Protein AF-A0A7S1CUW2-F1 (afdb_monomer_lite)

pLDDT: mean 91.69, std 9.95, range [50.84, 97.5]

Foldseek 3Di:
DVQVCCCQVVCVQVQWPPDDDDDDPPDFDWDFDDDPNDTDDIGGCVVPPHNVVVVVVCVVVVTDGHDPVVVVVVVVVVVVVVVVVVVVVVVVVVVVVVVVVVVVVVVVVVVVVVVVVVVVVVVVVVVVVVVVVVPPPD

Structure (mmCIF, N/CA/C/O backbone):
data_AF-A0A7S1CUW2-F1
#
_entry.id   AF-A0A7S1CUW2-F1
#
loop_
_atom_site.group_PDB
_atom_site.id
_atom_site.type_symbol
_atom_site.label_atom_id
_atom_site.label_alt_id
_atom_site.label_comp_id
_atom_site.label_asym_id
_atom_site.label_entity_id
_atom_site.label_seq_id
_atom_site.pdbx_PDB_ins_code
_atom_site.Cartn_x
_atom_site.Cartn_y
_atom_site.Cartn_z
_atom_site.occupancy
_atom_site.B_iso_or_equiv
_atom_site.auth_seq_id
_atom_site.auth_comp_id
_atom_site.auth_asym_id
_atom_site.auth_atom_id
_atom_site.pdbx_PDB_model_num
ATOM 1 N N . MET A 1 1 ? -20.487 4.544 2.178 1.00 77.44 1 MET A N 1
ATOM 2 C CA . MET A 1 1 ? -19.936 4.412 3.541 1.00 77.44 1 MET A CA 1
ATOM 3 C C . MET A 1 1 ? -18.612 5.162 3.650 1.00 77.44 1 MET A C 1
ATOM 5 O O . MET A 1 1 ? -17.556 4.544 3.530 1.00 77.44 1 MET A O 1
ATOM 9 N N . PRO A 1 2 ? -18.651 6.500 3.755 1.00 88.56 2 PRO A N 1
ATOM 10 C CA . PRO A 1 2 ? -17.458 7.300 4.031 1.00 88.56 2 PRO A CA 1
ATOM 11 C C . PRO A 1 2 ? -16.902 7.015 5.435 1.00 88.56 2 PRO A C 1
ATOM 13 O O . PRO A 1 2 ? -15.706 6.777 5.548 1.00 88.56 2 PRO A O 1
ATOM 16 N N . GLU A 1 3 ? -17.772 6.891 6.444 1.00 92.62 3 GLU A N 1
ATOM 17 C CA . GLU A 1 3 ? -17.381 6.659 7.845 1.00 92.62 3 GLU A CA 1
ATOM 18 C C . GLU A 1 3 ? -16.544 5.392 8.036 1.00 92.62 3 GLU A C 1
ATOM 20 O O . GLU A 1 3 ? -15.453 5.445 8.588 1.00 92.62 3 GLU A O 1
ATOM 25 N N . LEU A 1 4 ? -16.981 4.257 7.481 1.00 92.69 4 LEU A N 1
ATOM 26 C CA . LEU A 1 4 ? -16.215 3.004 7.530 1.00 92.69 4 LEU A CA 1
ATOM 27 C C . LEU A 1 4 ? -14.834 3.143 6.881 1.00 92.69 4 LEU A C 1
ATOM 29 O O . LEU A 1 4 ? -13.840 2.628 7.385 1.00 92.69 4 LEU A O 1
ATOM 33 N N . LYS A 1 5 ? -14.752 3.850 5.749 1.00 91.31 5 LYS A N 1
ATOM 34 C CA . LYS A 1 5 ? -13.461 4.086 5.099 1.00 91.31 5 LYS A CA 1
ATOM 35 C C . LYS A 1 5 ? -12.567 4.962 5.961 1.00 91.31 5 LYS A C 1
ATOM 37 O O . LYS A 1 5 ? -11.367 4.732 5.945 1.00 91.31 5 LYS A O 1
ATOM 42 N N . GLN A 1 6 ? -13.121 5.945 6.661 1.00 92.50 6 GLN A N 1
ATOM 43 C CA . GLN A 1 6 ? -12.362 6.813 7.551 1.00 92.50 6 GLN A CA 1
ATOM 44 C C . GLN A 1 6 ? -11.891 6.063 8.798 1.00 92.50 6 GLN A C 1
ATOM 46 O O . GLN A 1 6 ? -10.721 6.169 9.133 1.00 92.50 6 GLN A O 1
ATOM 51 N N . PHE A 1 7 ? -12.740 5.234 9.401 1.00 94.19 7 PHE A N 1
ATOM 52 C CA . PHE A 1 7 ? -12.373 4.384 10.535 1.00 94.19 7 PHE A CA 1
ATOM 53 C C . PHE A 1 7 ? -11.222 3.423 10.190 1.00 94.19 7 PHE A C 1
ATOM 55 O O . PHE A 1 7 ? -10.249 3.305 10.932 1.00 94.19 7 PHE A O 1
ATOM 62 N N . LEU A 1 8 ? -11.283 2.784 9.014 1.00 93.38 8 LEU A N 1
ATOM 63 C CA . LEU A 1 8 ? -10.233 1.866 8.565 1.00 93.38 8 LEU A CA 1
ATOM 64 C C . LEU A 1 8 ? -8.978 2.615 8.084 1.00 93.38 8 LEU A C 1
ATOM 66 O O . LEU A 1 8 ? -7.882 2.384 8.590 1.00 93.38 8 LEU A O 1
ATOM 70 N N . LYS A 1 9 ? -9.114 3.539 7.120 1.00 89.38 9 LYS A N 1
ATOM 71 C CA . LYS A 1 9 ? -7.967 4.243 6.509 1.00 89.38 9 LYS A CA 1
ATOM 72 C C . LYS A 1 9 ? -7.351 5.311 7.404 1.00 89.38 9 LYS A C 1
ATOM 74 O O . LYS A 1 9 ? -6.224 5.722 7.157 1.00 89.38 9 LYS A O 1
ATOM 79 N N . GLY A 1 10 ? -8.100 5.795 8.387 1.00 87.62 10 GLY A N 1
ATOM 80 C CA . GLY A 1 10 ? -7.623 6.700 9.426 1.00 87.62 10 GLY A CA 1
ATOM 81 C C . GLY A 1 10 ? -6.878 5.981 10.546 1.00 87.62 10 GLY A C 1
ATOM 82 O O . GLY A 1 10 ? -6.423 6.653 11.463 1.00 87.62 10 GLY A O 1
ATOM 83 N N . TYR A 1 11 ? -6.734 4.652 10.459 1.00 89.75 11 TYR A N 1
ATOM 84 C CA . TYR A 1 11 ? -6.061 3.806 11.446 1.00 89.75 11 TYR A CA 1
ATOM 85 C C . TYR A 1 11 ? -6.752 3.762 12.818 1.00 89.75 11 TYR A C 1
ATOM 87 O O . TYR A 1 11 ? -6.179 3.253 13.774 1.00 89.75 11 TYR A O 1
ATOM 95 N N . GLU A 1 12 ? -8.000 4.229 12.9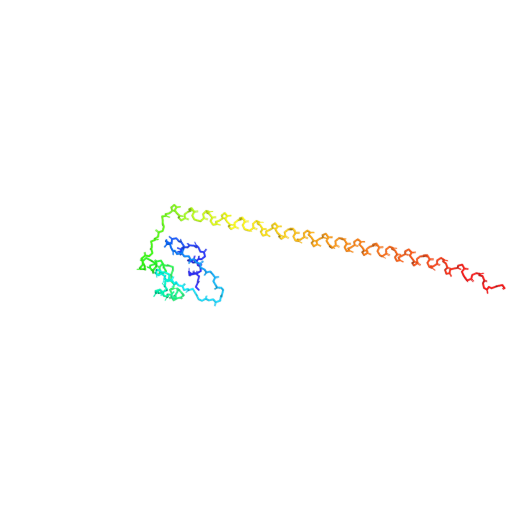18 1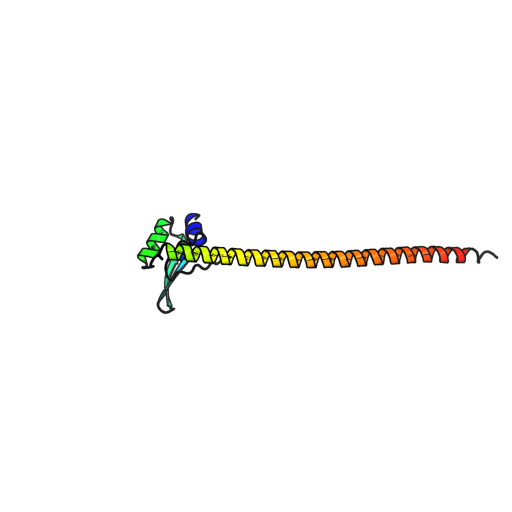.00 94.12 12 GLU A N 1
ATOM 96 C CA . GLU A 1 12 ? -8.750 4.267 14.179 1.00 94.12 12 GLU A CA 1
ATOM 97 C C . GLU A 1 12 ? -9.049 2.856 14.711 1.00 94.12 12 GLU A C 1
ATOM 99 O O . GLU A 1 12 ? -9.048 2.627 15.918 1.00 94.12 12 GLU A O 1
ATOM 104 N N . ALA A 1 13 ? -9.253 1.884 13.815 1.00 95.19 13 ALA A N 1
ATOM 105 C CA . ALA A 1 13 ? -9.418 0.478 14.186 1.00 95.19 13 ALA A CA 1
ATOM 106 C C . ALA A 1 13 ? -8.155 -0.116 14.836 1.00 95.19 13 ALA A C 1
ATOM 108 O O . ALA A 1 13 ? -8.248 -0.933 15.748 1.00 95.19 13 ALA A O 1
ATOM 109 N N . GLU A 1 14 ? -6.974 0.314 14.392 1.00 95.06 14 GLU A N 1
ATOM 110 C CA . GLU A 1 14 ? -5.681 -0.172 14.889 1.00 95.06 14 GLU A CA 1
ATOM 111 C C . GLU A 1 14 ? -5.249 0.526 16.185 1.00 95.06 14 GLU A C 1
ATOM 113 O O . GLU A 1 14 ? -4.270 0.124 16.809 1.00 95.06 14 GLU A O 1
ATOM 118 N N . GLU A 1 15 ? -5.992 1.542 16.640 1.00 95.94 15 GLU A N 1
ATOM 119 C CA . GLU A 1 15 ? -5.823 2.124 17.979 1.00 95.94 15 GLU A CA 1
ATOM 120 C C . GLU A 1 15 ? -6.228 1.149 19.095 1.00 95.94 15 GLU A C 1
ATOM 122 O O . GLU A 1 15 ? -6.060 1.456 20.273 1.00 95.94 15 GLU A O 1
ATOM 127 N N . TYR A 1 16 ? -6.781 -0.015 18.758 1.00 97.19 16 TYR A N 1
ATOM 128 C CA . TYR A 1 16 ? -7.167 -1.055 19.700 1.00 97.19 16 TYR A CA 1
ATOM 129 C C . TYR A 1 16 ? -6.116 -2.171 19.742 1.00 97.19 16 TYR A C 1
ATOM 131 O O . TYR A 1 16 ? -5.601 -2.619 18.718 1.00 97.19 16 TYR A O 1
ATOM 139 N N . ARG A 1 17 ? -5.777 -2.642 20.946 1.00 95.38 17 ARG A N 1
ATOM 140 C CA . ARG A 1 17 ? -4.760 -3.685 21.139 1.00 95.38 17 ARG A CA 1
ATOM 141 C C . ARG A 1 17 ? -5.189 -5.004 20.498 1.00 95.38 17 ARG A C 1
ATOM 143 O O . ARG A 1 17 ? -6.301 -5.470 20.727 1.00 95.38 17 ARG A O 1
ATOM 150 N N . GLY A 1 18 ? -4.264 -5.626 19.766 1.00 93.88 18 GLY A N 1
ATOM 151 C CA . GLY A 1 18 ? -4.484 -6.925 19.122 1.00 93.88 18 GLY A CA 1
ATOM 152 C C . GLY A 1 18 ? -5.379 -6.864 17.884 1.00 93.88 18 GLY A C 1
ATOM 153 O O . GLY A 1 18 ? -5.875 -7.900 17.455 1.00 93.88 18 GLY A O 1
ATOM 154 N N . VAL A 1 19 ? -5.603 -5.669 17.332 1.00 95.75 19 VAL A N 1
ATOM 155 C CA . VAL A 1 19 ? -6.383 -5.474 16.110 1.00 95.75 19 VAL A CA 1
ATOM 156 C C . VAL A 1 19 ? -5.440 -5.211 14.947 1.00 95.75 19 VAL A C 1
ATOM 158 O O . VAL A 1 19 ? -4.583 -4.332 15.014 1.00 95.75 19 VAL A O 1
ATOM 161 N N . GLU A 1 20 ? -5.631 -5.963 13.869 1.00 93.38 20 GLU A N 1
ATOM 162 C CA . GLU A 1 20 ? -4.914 -5.805 12.607 1.00 93.38 20 GLU A CA 1
ATOM 163 C C . GLU A 1 20 ? -5.928 -5.597 11.478 1.00 93.38 20 GLU A C 1
ATOM 165 O O . GLU A 1 20 ? -6.984 -6.234 11.453 1.00 93.38 20 GLU A O 1
ATOM 170 N N . VAL A 1 21 ? -5.628 -4.686 10.547 1.00 94.38 21 VAL A N 1
ATOM 171 C CA . VAL A 1 21 ? -6.512 -4.379 9.416 1.00 94.38 21 VAL A CA 1
ATOM 172 C C . VAL A 1 21 ? -5.904 -4.897 8.118 1.00 94.38 21 VAL A C 1
ATOM 174 O O . VAL A 1 21 ? -4.881 -4.399 7.650 1.00 94.38 21 VAL A O 1
ATOM 177 N N . GLU A 1 22 ? -6.587 -5.850 7.482 1.00 94.06 22 GLU A N 1
ATOM 178 C CA . GLU A 1 22 ? -6.224 -6.359 6.159 1.00 94.06 22 GLU A CA 1
ATOM 179 C C . GLU A 1 22 ? -7.152 -5.800 5.067 1.00 94.06 22 GLU A C 1
ATOM 181 O O . GLU A 1 22 ? -8.379 -5.926 5.115 1.00 94.06 22 GLU A O 1
ATOM 186 N N . TYR A 1 23 ? -6.563 -5.190 4.035 1.00 93.38 23 TYR A N 1
ATOM 187 C CA . TYR A 1 23 ? -7.312 -4.604 2.923 1.00 93.38 23 TYR A CA 1
ATOM 188 C C . TYR A 1 23 ? -7.450 -5.571 1.748 1.00 93.38 23 TYR A C 1
ATOM 190 O O . TYR A 1 23 ? -6.606 -5.613 0.851 1.00 93.38 23 TYR A O 1
ATOM 198 N N . VAL A 1 24 ? -8.584 -6.271 1.684 1.00 93.19 24 VAL A N 1
ATOM 199 C CA . VAL A 1 24 ? -8.919 -7.147 0.552 1.00 93.19 24 VAL A CA 1
ATOM 200 C C . VAL A 1 24 ? -9.863 -6.441 -0.425 1.00 93.19 24 VAL A C 1
ATOM 202 O O . VAL A 1 24 ? -11.011 -6.123 -0.106 1.00 93.19 24 VAL A O 1
ATOM 205 N N . HIS A 1 25 ? -9.394 -6.196 -1.652 1.00 92.88 25 HIS A N 1
ATOM 206 C CA . HIS A 1 25 ? -10.196 -5.532 -2.684 1.00 92.88 25 HIS A CA 1
ATOM 207 C C . HIS A 1 25 ? -11.462 -6.328 -3.044 1.00 92.88 25 HIS A C 1
ATOM 209 O O . HIS A 1 25 ? -11.428 -7.545 -3.212 1.00 92.88 25 HIS A O 1
ATOM 215 N N . GLY A 1 26 ? -12.586 -5.621 -3.201 1.00 93.19 26 GLY A N 1
ATOM 216 C CA . GLY A 1 26 ? -13.865 -6.202 -3.631 1.00 93.19 26 GLY A CA 1
ATOM 217 C C . GLY A 1 26 ? -14.625 -6.987 -2.556 1.00 93.19 26 GLY A C 1
ATOM 218 O O . GLY A 1 26 ? -15.701 -7.505 -2.849 1.00 93.19 26 GLY A O 1
ATOM 219 N N . ARG A 1 27 ? -14.109 -7.064 -1.323 1.00 94.00 27 ARG A N 1
ATOM 220 C CA . ARG A 1 27 ? -14.789 -7.708 -0.191 1.00 94.00 27 ARG A CA 1
ATOM 221 C C . ARG A 1 27 ? -15.425 -6.683 0.747 1.00 94.00 27 ARG A C 1
ATOM 223 O O . ARG A 1 27 ? -15.022 -5.520 0.787 1.00 94.00 27 ARG A O 1
ATOM 230 N N . LYS A 1 28 ? -16.456 -7.117 1.479 1.00 94.62 28 LYS A N 1
ATOM 231 C CA . LYS A 1 28 ? -17.043 -6.329 2.572 1.00 94.62 28 LYS A CA 1
ATOM 232 C C . LYS A 1 28 ? -16.061 -6.281 3.743 1.00 94.62 28 LYS A C 1
ATOM 234 O O . LYS A 1 28 ? -15.289 -7.218 3.926 1.00 94.62 28 LYS A O 1
ATOM 239 N N . ALA A 1 29 ? -16.103 -5.199 4.517 1.00 95.31 29 ALA A N 1
ATOM 240 C CA . ALA A 1 29 ? -15.326 -5.103 5.746 1.00 95.31 29 ALA A CA 1
ATOM 241 C C . ALA A 1 29 ? -15.969 -5.983 6.818 1.00 95.31 29 ALA A C 1
ATOM 243 O O . ALA A 1 29 ? -17.166 -5.852 7.094 1.00 95.31 29 ALA A O 1
ATOM 244 N N . VAL A 1 30 ? -15.165 -6.865 7.394 1.00 96.31 30 VAL A N 1
ATOM 245 C CA . VAL A 1 30 ? -15.584 -7.860 8.370 1.00 96.31 30 VAL A CA 1
ATOM 246 C C . VAL A 1 30 ? -14.565 -7.853 9.504 1.00 96.31 30 VAL A C 1
ATOM 248 O O . VAL A 1 30 ? -13.364 -7.862 9.248 1.00 96.31 30 VAL A O 1
ATOM 251 N N . LEU A 1 31 ? -15.048 -7.786 10.741 1.00 96.44 31 LEU A N 1
ATOM 252 C CA . LEU A 1 31 ? -14.257 -7.969 11.948 1.00 96.44 31 LEU A CA 1
ATOM 253 C C . LEU A 1 31 ? -14.284 -9.451 12.313 1.00 96.44 31 LEU A C 1
ATOM 255 O O . LEU A 1 31 ? -15.347 -9.993 12.612 1.00 96.44 31 LEU A O 1
ATOM 259 N N . SER A 1 32 ? -13.117 -10.080 12.299 1.00 97.06 32 SER A N 1
ATOM 260 C CA . SER A 1 32 ? -12.935 -11.475 12.686 1.00 97.06 32 SER A CA 1
ATOM 261 C C . SER A 1 32 ? -12.221 -11.528 14.033 1.00 97.06 32 SER A C 1
ATOM 263 O O . SER A 1 32 ? -11.110 -11.019 14.167 1.00 97.06 32 SER A O 1
ATOM 265 N N . ILE A 1 33 ? -12.867 -12.118 15.037 1.00 96.50 33 ILE A N 1
ATOM 266 C CA . ILE A 1 33 ? -12.329 -12.245 16.393 1.00 96.50 33 ILE A CA 1
ATOM 267 C C . ILE A 1 33 ? -11.826 -13.672 16.578 1.00 96.50 33 ILE A C 1
ATOM 269 O O . ILE A 1 33 ? -12.590 -14.632 16.447 1.00 96.50 33 ILE A O 1
ATOM 273 N N . PHE A 1 34 ? -10.542 -13.802 16.903 1.00 95.50 34 PHE A N 1
ATOM 274 C CA . PHE A 1 34 ? -9.888 -15.085 17.133 1.00 95.50 34 PHE A CA 1
ATOM 275 C C . PHE A 1 34 ? -9.591 -15.279 18.620 1.00 95.50 34 PHE A C 1
ATOM 277 O O . PHE A 1 34 ? -9.125 -14.359 19.292 1.00 95.50 34 PHE A O 1
ATOM 284 N N . HIS A 1 35 ? -9.814 -16.491 19.123 1.00 93.88 35 HIS A N 1
ATOM 285 C CA . H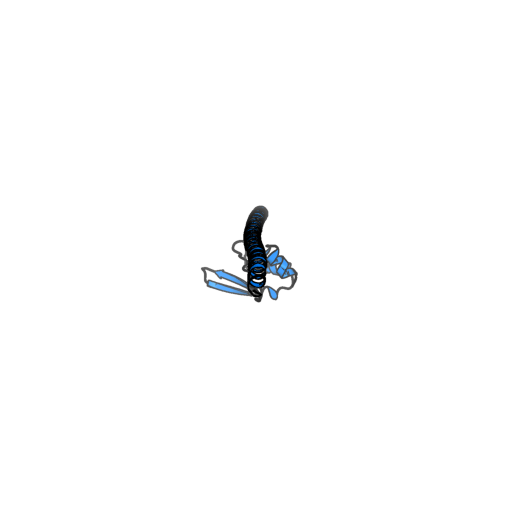IS A 1 35 ? -9.401 -16.917 20.459 1.00 93.88 35 HIS A CA 1
ATOM 286 C C . HIS A 1 35 ? -8.623 -18.222 20.327 1.00 93.88 35 HIS A C 1
ATOM 288 O O . HIS A 1 35 ? -9.101 -19.151 19.684 1.00 93.88 35 HIS A O 1
ATOM 294 N N . ASP A 1 36 ? -7.397 -18.261 20.854 1.00 94.38 36 ASP A N 1
ATOM 295 C CA . ASP A 1 36 ? -6.479 -19.404 20.721 1.00 94.38 36 ASP A CA 1
ATOM 296 C C . ASP A 1 36 ? -6.269 -19.888 19.268 1.00 94.38 36 ASP A C 1
ATOM 298 O O . ASP A 1 36 ? -6.042 -21.065 19.001 1.00 94.38 36 ASP A O 1
ATOM 302 N N . GLY A 1 37 ? -6.323 -18.956 18.308 1.00 93.38 37 GLY A N 1
ATOM 303 C CA . GLY A 1 37 ? -6.156 -19.232 16.877 1.00 93.38 37 GLY A CA 1
ATOM 304 C C . GLY A 1 37 ? -7.419 -19.729 16.166 1.00 93.38 37 GLY A C 1
ATOM 305 O O . GLY A 1 37 ? -7.396 -19.900 14.948 1.00 93.38 37 GLY A O 1
ATOM 306 N N . GLU A 1 38 ? -8.527 -19.909 16.883 1.00 96.19 38 GLU A N 1
ATOM 307 C CA . GLU A 1 38 ? -9.815 -20.302 16.314 1.00 96.19 38 GLU A CA 1
ATOM 308 C C . GLU A 1 38 ? -10.730 -19.086 16.129 1.00 96.19 38 GLU A C 1
ATOM 310 O O . GLU A 1 38 ? -10.832 -18.225 17.007 1.00 96.19 38 GLU A O 1
ATOM 315 N N . LEU A 1 39 ? -11.400 -19.004 14.973 1.00 95.19 39 LEU A N 1
ATOM 316 C CA . LEU A 1 39 ? -12.382 -17.957 14.683 1.00 95.19 39 LEU A CA 1
ATOM 317 C C . LEU A 1 39 ? -13.611 -18.156 15.578 1.00 95.19 39 LEU A C 1
ATOM 319 O O . LEU A 1 39 ? -14.345 -19.128 15.413 1.00 95.19 39 LEU A O 1
ATOM 323 N N . GLN A 1 40 ? -13.834 -17.227 16.503 1.00 96.94 40 GLN A N 1
ATOM 324 C CA . GLN A 1 40 ? -14.974 -17.257 17.420 1.00 96.94 40 GLN A CA 1
ATOM 325 C C . GLN A 1 40 ? -16.164 -16.486 16.864 1.00 96.94 40 GLN A C 1
ATOM 327 O O . GLN A 1 40 ? -17.302 -16.946 16.934 1.00 96.94 40 GLN A O 1
ATOM 332 N N . GLU A 1 41 ? -15.906 -15.302 16.312 1.00 96.19 41 GLU A N 1
ATOM 333 C CA . GLU A 1 41 ? -16.963 -14.405 15.871 1.00 96.19 41 GLU A CA 1
ATOM 334 C C . GLU A 1 41 ? -16.566 -13.667 14.597 1.00 96.19 41 GLU A C 1
ATOM 336 O O . GLU A 1 41 ? -15.413 -13.268 14.415 1.00 96.19 41 GLU A O 1
ATOM 341 N N . GLU A 1 42 ? -17.547 -13.478 13.720 1.00 96.69 42 GLU A N 1
ATOM 342 C CA . GLU A 1 42 ? -17.413 -12.721 12.488 1.00 96.69 42 GLU A CA 1
ATOM 343 C C . GLU A 1 42 ? -18.532 -11.676 12.418 1.00 96.69 42 GLU A C 1
ATOM 345 O O . GLU A 1 42 ? -19.715 -12.014 12.452 1.00 96.69 42 GLU A O 1
ATOM 350 N N . ILE A 1 43 ? -18.163 -10.397 12.334 1.00 96.25 43 ILE A N 1
ATOM 351 C CA . ILE A 1 43 ? -19.108 -9.277 12.371 1.00 96.25 43 ILE A CA 1
ATOM 352 C C . ILE A 1 43 ? -18.911 -8.412 11.137 1.00 96.25 43 ILE A C 1
ATOM 354 O O . ILE A 1 43 ? -17.823 -7.904 10.873 1.00 96.25 43 ILE A O 1
ATOM 358 N N . THR A 1 44 ? -19.976 -8.192 10.372 1.00 96.06 44 THR A N 1
ATOM 359 C CA . THR A 1 44 ? -19.901 -7.364 9.167 1.00 96.06 44 THR A CA 1
ATOM 360 C C . THR A 1 44 ? -19.954 -5.879 9.533 1.00 96.06 44 THR A C 1
ATOM 362 O O . THR A 1 44 ? -21.017 -5.320 9.785 1.00 96.06 44 THR A O 1
ATOM 365 N N . LEU A 1 45 ? -18.809 -5.196 9.483 1.00 94.25 45 LEU A N 1
ATOM 366 C CA . LEU A 1 45 ? -18.705 -3.766 9.809 1.00 94.25 45 LEU A CA 1
ATOM 367 C C . LEU A 1 45 ? -19.470 -2.865 8.832 1.00 94.25 45 LEU A C 1
ATOM 369 O O . LEU A 1 45 ? -19.805 -1.735 9.164 1.00 94.25 45 LEU A O 1
ATOM 373 N N . SER A 1 46 ? -19.773 -3.352 7.625 1.00 90.94 46 SER A N 1
ATOM 374 C CA . SER A 1 46 ? -20.555 -2.590 6.644 1.00 90.94 46 SER A CA 1
ATOM 375 C C . SER A 1 46 ? -22.020 -2.372 7.046 1.00 90.94 46 SER A C 1
ATOM 377 O O . SER A 1 46 ? -22.718 -1.602 6.395 1.00 90.94 46 SER A O 1
ATOM 379 N N . GLU A 1 47 ? -22.503 -3.071 8.073 1.00 92.44 47 GLU A N 1
ATOM 380 C CA . GLU A 1 47 ? -23.857 -2.884 8.610 1.00 92.44 47 GLU A CA 1
ATOM 381 C C . GLU A 1 47 ? -23.926 -1.740 9.629 1.00 92.44 47 GLU A C 1
ATOM 383 O O . GLU A 1 47 ? -25.009 -1.215 9.879 1.00 92.44 47 GLU A O 1
ATOM 388 N N . LEU A 1 48 ? -22.777 -1.305 10.159 1.00 91.94 48 LEU A N 1
ATOM 389 C CA . LEU A 1 48 ? -22.682 -0.158 11.055 1.00 91.94 48 LEU A CA 1
ATOM 390 C C . LEU A 1 48 ? -22.680 1.137 10.236 1.00 91.94 48 LEU A C 1
ATOM 392 O O . LEU A 1 48 ? -21.905 1.302 9.286 1.00 91.94 48 LEU A O 1
ATOM 396 N N . GLY A 1 49 ? -23.589 2.050 10.575 1.00 89.25 49 GLY A N 1
ATOM 397 C CA . GLY A 1 49 ? -23.819 3.273 9.808 1.00 89.25 49 GLY A CA 1
ATOM 398 C C . GLY A 1 49 ? -22.837 4.385 10.160 1.00 89.25 49 GLY A C 1
ATOM 399 O O . GLY A 1 49 ? -22.515 5.212 9.302 1.00 89.25 49 GLY A O 1
ATOM 400 N N . THR A 1 50 ? -22.357 4.394 11.404 1.00 94.50 50 THR A N 1
ATOM 401 C CA . THR A 1 50 ? -21.569 5.491 11.976 1.00 94.50 50 THR A CA 1
ATOM 402 C C . THR A 1 50 ? -20.264 5.015 12.602 1.00 94.50 50 THR A C 1
ATOM 404 O O . THR A 1 50 ? -20.095 3.855 12.980 1.00 94.50 50 THR A O 1
ATOM 407 N N . ARG A 1 51 ? -19.313 5.941 12.713 1.00 93.88 51 ARG A N 1
ATOM 408 C CA . ARG A 1 51 ? -17.997 5.700 13.310 1.00 93.88 51 ARG A CA 1
ATOM 409 C C . ARG A 1 51 ? -18.086 5.417 14.804 1.00 93.88 51 ARG A C 1
ATOM 411 O O . ARG A 1 51 ? -17.384 4.557 15.325 1.00 93.88 51 ARG A O 1
ATOM 418 N N . GLU A 1 52 ? -18.996 6.101 15.478 1.00 94.81 52 GLU A N 1
ATOM 419 C CA . GLU A 1 52 ? -19.280 5.936 16.896 1.00 94.81 52 GLU A CA 1
ATOM 420 C C . GLU A 1 52 ? -19.793 4.521 17.198 1.00 94.81 52 GLU A C 1
ATOM 422 O O . GLU A 1 52 ? -19.346 3.910 18.166 1.00 94.81 52 GLU A O 1
ATOM 427 N N . GLU A 1 53 ? -20.654 3.962 16.340 1.00 95.75 53 GLU A N 1
ATOM 428 C CA . GLU A 1 53 ? -21.111 2.569 16.447 1.00 95.75 53 GLU A CA 1
ATOM 429 C C . GLU A 1 53 ? -19.958 1.570 16.289 1.00 95.75 53 GLU A C 1
ATOM 431 O O . GLU A 1 53 ? -19.895 0.586 17.023 1.00 95.75 53 GLU A O 1
ATOM 436 N N . MET A 1 54 ? -19.014 1.832 15.377 1.00 95.62 54 MET A N 1
ATOM 437 C CA . MET A 1 54 ? -17.822 0.992 15.210 1.00 95.62 54 MET A CA 1
ATOM 438 C C . MET A 1 54 ? -16.930 1.023 16.455 1.00 95.62 54 MET A C 1
ATOM 440 O O . MET A 1 54 ? -16.531 -0.031 16.943 1.00 95.62 54 MET A O 1
ATOM 444 N N . HIS A 1 55 ? -16.668 2.199 17.030 1.00 96.19 55 HIS A N 1
ATOM 445 C CA . HIS A 1 55 ? -15.922 2.300 18.288 1.00 96.19 55 HIS A CA 1
ATOM 446 C C . HIS A 1 55 ? -16.638 1.616 19.456 1.00 96.19 55 HIS A C 1
ATOM 448 O O . HIS A 1 55 ? -15.990 0.937 20.257 1.00 96.19 55 HIS A O 1
ATOM 454 N N . ALA A 1 56 ? -17.959 1.787 19.553 1.00 96.50 56 ALA A N 1
ATOM 455 C CA . ALA A 1 56 ? -18.770 1.146 20.578 1.00 96.50 56 ALA A CA 1
ATOM 456 C C . ALA A 1 56 ? -18.699 -0.381 20.463 1.00 96.50 56 ALA A C 1
ATOM 458 O O . ALA A 1 56 ? -18.495 -1.041 21.477 1.00 96.50 56 ALA A O 1
ATOM 459 N N . LEU A 1 57 ? -18.766 -0.929 19.242 1.00 96.56 57 LEU A N 1
ATOM 460 C CA . LEU A 1 57 ? -18.597 -2.361 18.998 1.00 96.56 57 LEU A CA 1
ATOM 461 C C . LEU A 1 57 ? -17.239 -2.862 19.506 1.00 96.56 57 LEU A C 1
ATOM 463 O O . LEU A 1 57 ? -17.183 -3.882 20.182 1.00 96.56 57 LEU A O 1
ATOM 467 N N . MET A 1 58 ? -16.146 -2.152 19.216 1.00 96.75 58 MET A N 1
ATOM 468 C CA . MET A 1 58 ? -14.814 -2.574 19.666 1.00 96.75 58 MET A CA 1
ATOM 469 C C . MET A 1 58 ? -14.732 -2.637 21.199 1.00 96.75 58 MET A C 1
ATOM 471 O O . MET A 1 58 ? -14.220 -3.605 21.759 1.00 96.75 58 MET A O 1
ATOM 475 N N . VAL A 1 59 ? -15.282 -1.634 21.888 1.00 96.31 59 VAL A N 1
ATOM 476 C CA . VAL A 1 59 ? -15.313 -1.602 23.359 1.00 96.31 59 VAL A CA 1
ATOM 477 C C . VAL A 1 59 ? -16.218 -2.700 23.925 1.00 96.31 59 VAL A C 1
ATOM 479 O O . VAL A 1 59 ? -15.829 -3.366 24.881 1.00 96.31 59 VAL A O 1
ATOM 482 N N . ASP A 1 60 ? -17.387 -2.924 23.322 1.00 96.94 60 ASP A N 1
ATOM 483 C CA . ASP A 1 60 ? -18.336 -3.975 23.715 1.00 96.94 60 ASP A CA 1
ATOM 484 C C . ASP A 1 60 ? -17.724 -5.379 23.583 1.00 96.94 60 ASP A C 1
ATOM 486 O O . ASP A 1 60 ? -17.873 -6.221 24.467 1.00 96.94 60 ASP A O 1
ATOM 490 N N . LYS A 1 61 ? -16.921 -5.599 22.536 1.00 96.06 61 LYS A N 1
ATOM 491 C CA . LYS A 1 61 ? -16.151 -6.836 22.330 1.00 96.06 61 LYS A CA 1
ATOM 492 C C . LYS A 1 61 ? -14.918 -6.962 23.223 1.00 96.06 61 LYS A C 1
ATOM 494 O O . LYS A 1 61 ? -14.201 -7.956 23.142 1.00 96.06 61 LYS A O 1
ATOM 499 N N . GLY A 1 62 ? -14.682 -5.989 24.102 1.00 96.31 62 GLY A N 1
ATOM 500 C CA . GLY A 1 62 ? -13.611 -6.024 25.091 1.00 96.31 62 GLY A CA 1
ATOM 501 C C . GLY A 1 62 ? -12.243 -5.618 24.549 1.00 96.31 62 GLY A C 1
ATOM 502 O O . GLY A 1 62 ? -11.241 -5.797 25.246 1.00 96.31 62 GLY A O 1
ATOM 503 N N . PHE A 1 63 ? -12.168 -5.051 23.340 1.00 96.88 63 PHE A N 1
ATOM 504 C CA . PHE A 1 63 ? -10.912 -4.514 22.837 1.00 96.88 63 PHE A CA 1
ATOM 505 C C . PHE A 1 63 ? -10.500 -3.290 23.653 1.00 96.88 63 PHE A C 1
ATOM 507 O O . PHE A 1 63 ? -11.268 -2.350 23.869 1.00 96.88 63 PHE A O 1
ATOM 514 N N . GLN A 1 64 ? -9.244 -3.284 24.089 1.00 96.56 64 GLN A N 1
ATOM 515 C CA . GLN A 1 64 ? -8.685 -2.178 24.854 1.00 96.56 64 GLN A CA 1
ATOM 516 C C . GLN A 1 64 ? -8.073 -1.152 23.913 1.00 96.56 64 GLN A C 1
ATOM 518 O O . GLN A 1 64 ? -7.184 -1.482 23.126 1.00 96.56 64 GLN A O 1
ATOM 523 N N . LYS A 1 65 ? -8.515 0.101 24.024 1.00 95.94 65 LYS A N 1
ATOM 524 C CA . LYS A 1 65 ? -7.888 1.210 23.309 1.00 95.94 65 LYS A CA 1
ATOM 525 C C . LYS A 1 65 ? -6.479 1.464 23.864 1.00 95.94 65 LYS A C 1
ATOM 527 O O . LYS A 1 65 ? -6.270 1.423 25.077 1.00 95.94 65 LYS A O 1
ATOM 532 N N . MET A 1 66 ? -5.519 1.686 22.976 1.00 96.38 66 MET A N 1
ATOM 533 C CA . MET A 1 66 ? -4.147 2.072 23.305 1.00 96.38 66 MET A CA 1
ATOM 534 C C . MET A 1 66 ? -4.102 3.472 23.936 1.00 96.38 66 MET A C 1
ATOM 536 O O . MET A 1 66 ? -5.048 4.256 23.800 1.00 96.38 66 MET A O 1
ATOM 540 N N . SER A 1 67 ? -3.008 3.792 24.634 1.00 96.31 67 SER A N 1
ATOM 541 C CA . SER A 1 67 ? -2.789 5.150 25.143 1.00 96.31 67 SER A CA 1
ATOM 542 C C . SER A 1 67 ? -2.537 6.134 23.999 1.00 96.31 67 SER A C 1
ATOM 544 O O . SER A 1 67 ? -2.156 5.751 22.891 1.00 96.31 67 SER A O 1
ATOM 546 N N . GLU A 1 68 ? -2.720 7.426 24.266 1.00 94.00 68 GLU A N 1
ATOM 547 C CA . GLU A 1 68 ? -2.447 8.467 23.274 1.00 94.00 68 GLU A CA 1
ATOM 548 C C . GLU A 1 68 ? -0.973 8.453 22.834 1.00 94.00 68 GLU A C 1
ATOM 550 O O . GLU A 1 68 ? -0.687 8.598 21.645 1.00 94.00 68 GLU A O 1
ATOM 555 N N . GLU A 1 69 ? -0.029 8.181 23.747 1.00 94.81 69 GLU A N 1
ATOM 556 C CA . GLU A 1 69 ? 1.387 8.075 23.378 1.00 94.81 69 GLU A CA 1
ATOM 557 C C . GLU A 1 69 ? 1.666 6.875 22.465 1.00 94.81 69 GLU A C 1
ATOM 559 O O . GLU A 1 69 ? 2.441 6.996 21.513 1.00 94.81 69 GLU A O 1
ATOM 564 N N . GLU A 1 70 ? 1.033 5.726 22.722 1.00 93.25 70 GLU A N 1
ATOM 565 C CA . GLU A 1 70 ? 1.154 4.532 21.877 1.00 93.25 70 GLU A CA 1
ATOM 566 C C . GLU A 1 70 ? 0.590 4.783 20.473 1.00 93.25 70 GLU A C 1
ATOM 568 O O . GLU A 1 70 ? 1.231 4.430 19.478 1.00 93.25 70 GLU A O 1
ATOM 573 N N . ILE A 1 71 ? -0.567 5.447 20.383 1.00 92.38 71 ILE A N 1
ATOM 574 C CA . ILE A 1 71 ? -1.201 5.809 19.109 1.00 92.38 71 ILE A CA 1
ATOM 575 C C . ILE A 1 71 ? -0.288 6.752 18.318 1.00 92.38 71 ILE A C 1
ATOM 577 O O . ILE A 1 71 ? -0.016 6.507 17.141 1.00 92.38 71 ILE A O 1
ATOM 581 N N . ILE A 1 72 ? 0.251 7.796 18.958 1.00 92.75 72 ILE A N 1
ATOM 582 C CA . ILE A 1 72 ? 1.169 8.741 18.307 1.00 92.75 72 ILE A CA 1
ATOM 583 C C . ILE A 1 72 ? 2.429 8.019 17.822 1.00 92.75 72 ILE A C 1
ATOM 585 O O . ILE A 1 72 ? 2.842 8.204 16.674 1.00 92.75 72 ILE A O 1
ATOM 589 N N . ALA A 1 73 ? 3.037 7.175 18.659 1.00 93.31 73 ALA A N 1
ATOM 590 C CA . ALA A 1 73 ? 4.231 6.422 18.286 1.00 93.31 73 ALA A CA 1
ATOM 591 C C . ALA A 1 73 ? 3.975 5.498 17.081 1.00 93.31 73 ALA A C 1
ATOM 593 O O . ALA A 1 73 ? 4.796 5.441 16.160 1.00 93.31 73 ALA A O 1
ATOM 594 N N . MET A 1 74 ? 2.822 4.825 17.051 1.00 91.06 74 MET A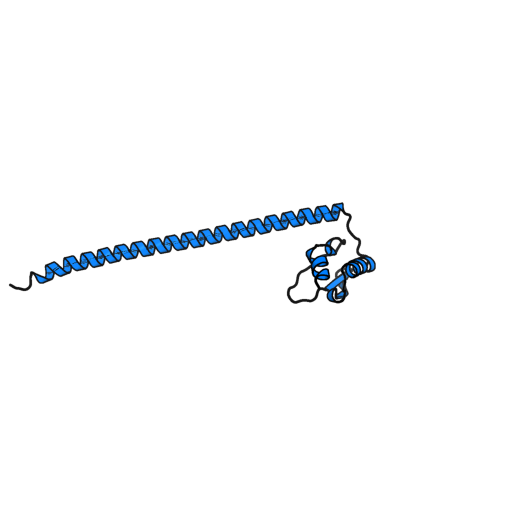 N 1
ATOM 595 C CA . MET A 1 74 ? 2.401 3.970 15.940 1.00 91.06 74 MET A CA 1
ATOM 596 C C . MET A 1 74 ? 2.192 4.771 14.646 1.00 91.06 74 MET A C 1
ATOM 598 O O . MET A 1 74 ? 2.728 4.393 13.601 1.00 91.06 74 MET A O 1
ATOM 602 N N . GLN A 1 75 ? 1.513 5.920 14.715 1.00 90.50 75 GLN A N 1
ATOM 603 C CA . GLN A 1 75 ? 1.313 6.802 13.561 1.00 90.50 75 GLN A CA 1
ATOM 604 C C . GLN A 1 75 ? 2.633 7.362 13.015 1.00 90.50 75 GLN A C 1
ATOM 606 O O . GLN A 1 75 ? 2.822 7.426 11.799 1.00 90.50 75 GLN A O 1
ATOM 611 N N . VAL A 1 76 ? 3.564 7.756 13.890 1.00 93.50 76 VAL A N 1
ATOM 612 C CA . VAL A 1 76 ? 4.893 8.241 13.484 1.00 93.50 76 VAL A CA 1
ATOM 613 C C . VAL A 1 76 ? 5.679 7.137 12.782 1.00 93.50 76 VAL A C 1
ATOM 615 O O . VAL A 1 76 ? 6.277 7.392 11.735 1.00 93.50 76 VAL A O 1
ATOM 618 N N . ARG A 1 77 ? 5.652 5.910 13.319 1.00 91.06 77 ARG A N 1
ATOM 619 C CA . ARG A 1 77 ? 6.321 4.759 12.705 1.00 91.06 77 ARG A CA 1
ATOM 620 C C . ARG A 1 77 ? 5.770 4.471 11.307 1.00 91.06 77 ARG A C 1
ATOM 622 O O . ARG A 1 77 ? 6.556 4.436 10.366 1.00 91.06 77 ARG A O 1
ATOM 629 N N . ARG A 1 78 ? 4.445 4.369 11.152 1.00 86.88 78 ARG A N 1
ATOM 630 C CA . ARG A 1 78 ? 3.811 4.124 9.843 1.00 86.88 78 ARG A CA 1
ATOM 631 C C . ARG A 1 78 ? 4.119 5.217 8.830 1.00 86.88 78 ARG A C 1
ATOM 633 O O . ARG A 1 78 ? 4.532 4.917 7.723 1.00 86.88 78 ARG A O 1
ATOM 640 N N . ARG A 1 79 ? 4.009 6.494 9.214 1.00 90.44 79 ARG A N 1
ATOM 641 C CA . ARG A 1 79 ? 4.341 7.606 8.304 1.00 90.44 79 ARG A CA 1
ATOM 642 C C . ARG A 1 79 ? 5.780 7.541 7.807 1.00 90.44 79 ARG A C 1
ATOM 644 O O . ARG A 1 79 ? 6.048 7.926 6.673 1.00 90.44 79 ARG A O 1
ATOM 651 N N . LYS A 1 80 ? 6.705 7.091 8.656 1.00 94.31 80 LYS A N 1
ATOM 652 C CA . LYS A 1 80 ? 8.098 6.884 8.269 1.00 94.31 80 LYS A CA 1
ATOM 653 C C . LYS A 1 80 ? 8.232 5.713 7.291 1.00 94.31 80 LYS A C 1
ATOM 655 O O . LYS A 1 80 ? 8.882 5.881 6.267 1.00 94.31 80 LYS A O 1
ATOM 660 N N . GLU A 1 81 ? 7.602 4.578 7.582 1.00 91.38 81 GLU A N 1
ATOM 661 C CA . GLU A 1 81 ? 7.589 3.397 6.705 1.00 91.38 81 GLU A CA 1
ATOM 662 C C . GLU A 1 81 ? 6.985 3.722 5.326 1.00 91.38 81 GLU A C 1
ATOM 664 O O . GLU A 1 81 ? 7.627 3.466 4.309 1.00 91.38 81 GLU A O 1
ATOM 669 N N . ASP A 1 82 ? 5.831 4.395 5.287 1.00 89.50 82 ASP A N 1
ATOM 670 C CA . ASP A 1 82 ? 5.163 4.835 4.054 1.00 89.50 82 ASP A CA 1
ATOM 671 C C . ASP A 1 82 ? 6.050 5.794 3.239 1.00 89.50 82 ASP A C 1
ATOM 673 O O . ASP A 1 82 ? 6.131 5.705 2.011 1.00 89.50 82 ASP A O 1
ATOM 677 N N . ALA A 1 83 ? 6.731 6.730 3.910 1.00 94.12 83 ALA A N 1
ATOM 678 C CA . ALA A 1 83 ? 7.631 7.672 3.252 1.00 94.12 83 ALA A CA 1
ATOM 679 C C . ALA A 1 83 ? 8.861 6.968 2.659 1.00 94.12 83 ALA A C 1
ATOM 681 O O . ALA A 1 83 ? 9.264 7.279 1.536 1.00 94.12 83 ALA A O 1
ATOM 682 N N . GLU A 1 84 ? 9.437 6.010 3.388 1.00 95.56 84 GLU A N 1
ATOM 683 C CA . GLU A 1 84 ? 10.567 5.204 2.923 1.00 95.56 84 GLU A CA 1
ATOM 684 C C . GLU A 1 84 ? 10.172 4.302 1.745 1.00 95.56 84 GLU A C 1
ATOM 686 O O . GLU A 1 84 ? 10.907 4.230 0.757 1.00 95.56 84 GLU A O 1
ATOM 691 N N . GLU A 1 85 ? 9.008 3.649 1.797 1.00 94.94 85 GLU A N 1
ATOM 692 C CA . GLU A 1 85 ? 8.487 2.843 0.687 1.00 94.94 85 GLU A CA 1
ATOM 693 C C . GLU A 1 85 ? 8.227 3.705 -0.554 1.00 94.94 85 GLU A C 1
ATOM 695 O O . GLU A 1 85 ? 8.670 3.373 -1.657 1.00 94.94 85 GLU A O 1
ATOM 700 N N . HIS A 1 86 ? 7.577 4.858 -0.379 1.00 93.50 86 HIS A N 1
ATOM 701 C CA . HIS A 1 86 ? 7.323 5.789 -1.471 1.00 93.50 86 HIS A CA 1
ATOM 702 C C . HIS A 1 86 ? 8.626 6.297 -2.104 1.00 93.50 86 HIS A C 1
ATOM 704 O O . HIS A 1 86 ? 8.734 6.369 -3.331 1.00 93.50 86 HIS A O 1
ATOM 710 N N . GLN A 1 87 ? 9.640 6.609 -1.292 1.00 96.38 87 GLN A N 1
ATOM 711 C CA . GLN A 1 87 ? 10.951 7.004 -1.798 1.00 96.38 87 GLN A CA 1
ATOM 712 C C . GLN A 1 87 ? 11.604 5.881 -2.616 1.00 96.38 87 GLN A C 1
ATOM 714 O O . GLN A 1 87 ? 12.073 6.136 -3.726 1.00 96.38 87 GLN A O 1
ATOM 719 N N . ARG A 1 88 ? 11.569 4.633 -2.130 1.00 96.88 88 ARG A N 1
ATOM 720 C CA . ARG A 1 88 ? 12.094 3.473 -2.872 1.00 96.88 88 ARG A CA 1
ATOM 721 C C . ARG A 1 88 ? 11.400 3.291 -4.220 1.00 96.88 88 ARG A C 1
ATOM 723 O O . ARG A 1 88 ? 12.072 3.066 -5.225 1.00 96.88 88 ARG A O 1
ATOM 730 N N . LEU A 1 89 ? 10.076 3.441 -4.264 1.00 97.06 89 LEU A N 1
ATOM 731 C CA . LEU A 1 89 ? 9.303 3.340 -5.503 1.00 97.06 89 LEU A CA 1
ATOM 732 C C . LEU A 1 89 ? 9.703 4.428 -6.516 1.00 97.06 89 LEU A C 1
ATOM 734 O O . LEU A 1 89 ? 9.810 4.163 -7.717 1.00 97.06 89 LEU A O 1
ATOM 738 N N . LEU A 1 90 ? 9.927 5.660 -6.047 1.00 97.25 90 LEU A N 1
ATOM 739 C CA . LEU A 1 90 ? 10.378 6.763 -6.898 1.00 97.25 90 LEU A CA 1
ATOM 740 C C . LEU A 1 90 ? 11.780 6.515 -7.461 1.00 97.25 90 LEU A C 1
ATOM 742 O O . LEU A 1 90 ? 12.001 6.737 -8.653 1.00 97.25 90 LEU A O 1
ATOM 746 N N . GLU A 1 91 ? 12.704 6.030 -6.634 1.00 97.44 91 GLU A N 1
ATOM 747 C CA . GLU A 1 91 ? 14.066 5.687 -7.050 1.00 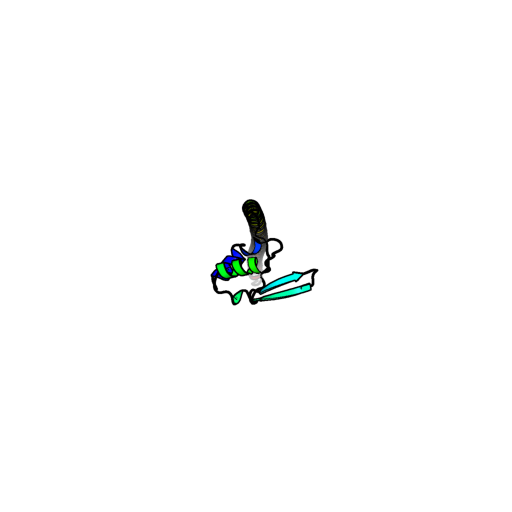97.44 91 GLU A CA 1
ATOM 748 C C . GLU A 1 91 ? 14.072 4.541 -8.073 1.00 97.44 91 GLU A C 1
ATOM 750 O O . GLU A 1 91 ? 14.734 4.634 -9.110 1.00 97.44 91 GLU A O 1
ATOM 755 N N . GLU A 1 92 ? 13.272 3.493 -7.852 1.00 97.38 92 GLU A N 1
ATOM 756 C CA . GLU A 1 92 ? 13.118 2.391 -8.807 1.00 97.38 92 GLU A CA 1
ATOM 757 C C . GLU A 1 92 ? 12.561 2.886 -10.149 1.00 97.38 92 GLU A C 1
ATOM 759 O O . GLU A 1 92 ? 13.071 2.546 -11.223 1.00 97.38 92 GLU A O 1
ATOM 764 N N . ARG A 1 93 ? 11.536 3.745 -10.102 1.00 97.00 93 ARG A N 1
ATOM 765 C CA . ARG A 1 93 ? 10.933 4.330 -11.302 1.00 97.00 93 ARG A CA 1
ATOM 766 C C . ARG A 1 93 ? 11.923 5.206 -12.066 1.00 97.00 93 ARG A C 1
ATOM 768 O O . ARG A 1 93 ? 11.952 5.135 -13.296 1.00 97.00 93 ARG A O 1
ATOM 775 N N . ALA A 1 94 ? 12.726 6.003 -11.364 1.00 97.50 94 ALA A N 1
ATOM 776 C CA . ALA A 1 94 ? 13.765 6.829 -11.970 1.00 97.50 94 ALA A CA 1
ATOM 777 C C . ALA A 1 94 ? 14.814 5.960 -12.675 1.00 97.50 94 ALA A C 1
ATOM 779 O O . ALA A 1 94 ? 15.060 6.147 -13.867 1.00 97.50 94 ALA A O 1
ATOM 780 N N . ARG A 1 95 ? 15.333 4.933 -11.992 1.00 97.19 95 ARG A N 1
ATOM 781 C CA . ARG A 1 95 ? 16.301 3.988 -12.563 1.00 97.19 95 ARG A CA 1
ATOM 782 C C . ARG A 1 95 ? 15.762 3.307 -13.823 1.00 97.19 95 ARG A C 1
ATOM 784 O O . ARG A 1 95 ? 16.442 3.257 -14.846 1.00 97.19 95 ARG A O 1
ATOM 791 N N . ARG A 1 96 ? 14.518 2.823 -13.783 1.00 96.69 96 ARG A N 1
ATOM 792 C CA . ARG A 1 96 ? 13.878 2.186 -14.943 1.00 96.69 96 ARG A CA 1
ATOM 793 C C . ARG A 1 96 ? 13.731 3.156 -16.116 1.00 96.69 96 ARG A C 1
ATOM 795 O O . ARG A 1 96 ? 13.901 2.761 -17.270 1.00 96.69 96 ARG A O 1
ATOM 802 N N . GLN A 1 97 ? 13.424 4.422 -15.839 1.00 96.06 97 GLN A N 1
ATOM 803 C CA . GLN A 1 97 ? 13.320 5.451 -16.870 1.00 96.06 97 GLN A CA 1
ATOM 804 C C . GLN A 1 97 ? 14.682 5.764 -17.503 1.00 96.06 97 GLN A C 1
ATOM 806 O O . GLN A 1 97 ? 14.764 5.905 -18.723 1.00 96.06 97 GLN A O 1
ATOM 811 N N . GLU A 1 98 ? 15.751 5.828 -16.708 1.00 96.75 98 GLU A N 1
ATOM 812 C CA . GLU A 1 98 ? 17.117 6.006 -17.210 1.00 96.75 98 GLU A CA 1
ATOM 813 C C . GLU A 1 98 ? 17.549 4.848 -18.116 1.00 96.75 98 GLU A C 1
ATOM 815 O O . GLU A 1 98 ? 18.102 5.081 -19.192 1.00 96.75 98 GLU A O 1
ATOM 820 N N . GLU A 1 99 ? 17.236 3.603 -17.748 1.00 96.12 99 GLU A N 1
ATOM 821 C CA . GLU A 1 99 ? 17.532 2.434 -18.584 1.00 96.12 99 GLU A CA 1
ATOM 822 C C . GLU A 1 99 ? 16.802 2.477 -19.931 1.00 96.12 99 GLU A C 1
ATOM 824 O O . GLU A 1 99 ? 17.400 2.185 -20.973 1.00 96.12 99 GLU A O 1
ATOM 829 N N . ILE A 1 100 ? 15.530 2.887 -19.931 1.00 96.25 100 ILE A N 1
ATOM 830 C CA . ILE A 1 100 ? 14.744 3.078 -21.157 1.00 96.25 100 ILE A CA 1
ATOM 831 C C . ILE A 1 100 ? 15.360 4.182 -22.021 1.00 96.25 100 ILE A C 1
ATOM 833 O O . ILE A 1 100 ? 15.519 3.996 -23.232 1.00 96.25 100 ILE A O 1
ATOM 837 N N . ASN A 1 101 ? 15.730 5.312 -21.415 1.00 96.50 101 ASN A N 1
ATOM 838 C CA . ASN A 1 101 ? 16.323 6.439 -22.129 1.00 96.50 101 ASN A CA 1
ATOM 839 C C . ASN A 1 101 ? 17.657 6.041 -22.768 1.00 96.50 101 ASN A C 1
ATOM 841 O O . ASN A 1 101 ? 17.827 6.227 -23.972 1.00 96.50 101 ASN A O 1
ATOM 845 N N . ARG A 1 102 ? 18.549 5.389 -22.012 1.00 96.12 102 ARG A N 1
ATOM 846 C CA . ARG A 1 102 ? 19.828 4.880 -22.525 1.00 96.12 102 ARG A CA 1
ATOM 847 C C . ARG A 1 102 ? 19.627 3.909 -23.690 1.00 96.12 102 ARG A C 1
ATOM 849 O O . ARG A 1 102 ? 20.245 4.064 -24.740 1.00 96.12 102 ARG A O 1
ATOM 856 N N . GLY A 1 103 ? 18.712 2.947 -23.550 1.00 95.88 103 GLY A N 1
ATOM 857 C CA . GLY A 1 103 ? 18.401 2.005 -24.629 1.00 95.88 103 GLY A CA 1
ATOM 858 C C . GLY A 1 103 ? 17.824 2.685 -25.879 1.00 95.88 103 GLY A C 1
ATOM 859 O O . GLY A 1 103 ? 18.080 2.250 -27.004 1.00 95.88 103 GLY A O 1
ATOM 860 N N . SER A 1 104 ? 17.063 3.768 -25.707 1.00 95.94 104 SER A N 1
ATOM 861 C CA . SER A 1 104 ? 16.553 4.589 -26.810 1.00 95.94 104 SER A CA 1
ATOM 862 C C . SER A 1 104 ? 17.677 5.348 -27.523 1.00 95.94 104 SER A C 1
ATOM 864 O O . SER A 1 104 ? 17.746 5.340 -28.756 1.00 95.94 104 SER A O 1
ATOM 866 N N . GLU A 1 105 ? 18.602 5.943 -26.769 1.00 96.56 105 GLU A N 1
ATOM 867 C CA . GLU A 1 105 ? 19.755 6.658 -27.321 1.00 96.56 105 GLU A CA 1
ATOM 868 C C . GLU A 1 105 ? 20.688 5.733 -28.104 1.00 96.56 105 GLU A C 1
ATOM 870 O O . GLU A 1 105 ? 21.061 6.058 -29.232 1.00 96.56 105 GLU A O 1
ATOM 875 N N . GLU A 1 106 ? 20.992 4.545 -27.581 1.00 96.06 106 GLU A N 1
ATOM 876 C CA . GLU A 1 106 ? 21.798 3.540 -28.284 1.00 96.06 106 GLU A CA 1
ATOM 877 C C . GLU A 1 106 ? 21.151 3.112 -29.610 1.00 96.06 106 GLU A C 1
ATOM 879 O O . GLU A 1 106 ? 21.816 3.030 -30.650 1.00 96.06 106 GLU A O 1
ATOM 884 N N . ARG A 1 107 ? 19.828 2.886 -29.615 1.00 95.75 107 ARG A N 1
ATOM 885 C CA . ARG A 1 107 ? 19.076 2.570 -30.841 1.00 95.75 107 ARG A CA 1
ATOM 886 C C . ARG A 1 107 ? 19.128 3.721 -31.840 1.00 95.75 107 ARG A C 1
ATOM 888 O O . ARG A 1 107 ? 19.348 3.473 -33.027 1.00 95.75 107 ARG A O 1
ATOM 895 N N . LYS A 1 108 ? 18.971 4.963 -31.374 1.00 96.38 108 LYS A N 1
ATOM 896 C CA . LYS A 1 108 ? 19.061 6.167 -32.209 1.00 96.38 108 LYS A CA 1
ATOM 897 C C . LYS A 1 108 ? 20.454 6.312 -32.820 1.00 96.38 108 LYS A C 1
ATOM 899 O O . LYS A 1 108 ? 20.559 6.532 -34.024 1.00 96.38 108 LYS A O 1
ATOM 904 N N . GLN A 1 109 ? 21.518 6.118 -32.039 1.00 95.69 109 GLN A N 1
ATOM 905 C CA . GLN A 1 109 ? 22.893 6.154 -32.545 1.00 95.69 109 GLN A CA 1
ATOM 906 C C . GLN A 1 109 ? 23.148 5.060 -33.587 1.00 95.69 109 GLN A C 1
ATOM 908 O O . GLN A 1 109 ? 23.688 5.340 -34.657 1.00 95.69 109 GLN A O 1
ATOM 913 N N . LYS A 1 110 ? 22.706 3.823 -33.329 1.00 97.00 110 LYS A N 1
ATOM 914 C CA . LYS A 1 110 ? 22.846 2.709 -34.280 1.00 97.00 110 LYS A CA 1
ATOM 915 C C . LYS A 1 110 ? 22.081 2.958 -35.581 1.00 97.00 110 LYS A C 1
ATOM 917 O O . LYS A 1 110 ? 22.574 2.620 -36.656 1.00 97.00 110 LYS A O 1
ATOM 922 N N . PHE A 1 111 ? 20.894 3.554 -35.495 1.00 96.50 111 PHE A N 1
ATOM 923 C CA . PHE A 1 111 ? 20.103 3.941 -36.660 1.00 96.50 111 PHE A CA 1
ATOM 924 C C . PHE A 1 111 ? 20.795 5.038 -37.479 1.00 96.50 111 PHE A C 1
ATOM 926 O O . PHE A 1 111 ? 20.946 4.887 -38.689 1.00 96.50 111 PHE A O 1
ATOM 933 N N . LEU A 1 112 ? 21.294 6.090 -36.820 1.00 96.56 112 LEU A N 1
ATOM 934 C CA . LEU A 1 112 ? 22.049 7.165 -37.471 1.00 96.56 112 LEU A CA 1
ATOM 935 C C . LEU A 1 112 ? 23.328 6.651 -38.143 1.00 96.56 112 LEU A C 1
ATOM 937 O O . LEU A 1 112 ? 23.647 7.081 -39.247 1.00 96.56 112 LEU A O 1
ATOM 941 N N . LYS A 1 113 ? 24.038 5.705 -37.517 1.00 97.31 113 LYS A N 1
ATOM 942 C CA . LYS A 1 113 ? 25.220 5.073 -38.116 1.00 97.31 113 LYS A CA 1
ATOM 943 C C . LYS A 1 113 ? 24.872 4.331 -39.411 1.00 97.31 113 LYS A C 1
ATOM 945 O O . LYS A 1 113 ? 25.518 4.560 -40.425 1.00 97.31 113 LYS A O 1
ATOM 950 N N . ARG A 1 114 ? 23.809 3.518 -39.400 1.00 97.06 114 ARG A N 1
ATOM 951 C CA . ARG A 1 114 ? 23.336 2.789 -40.593 1.00 97.06 114 ARG A CA 1
ATOM 952 C C . ARG A 1 114 ? 22.870 3.713 -41.716 1.00 97.06 114 ARG A C 1
ATOM 954 O O . ARG A 1 114 ? 23.037 3.371 -42.879 1.00 97.06 114 ARG A O 1
ATOM 961 N N . LEU A 1 115 ? 22.268 4.856 -41.375 1.00 96.81 115 LEU A N 1
ATOM 962 C CA . LEU A 1 115 ? 21.890 5.866 -42.365 1.00 96.81 115 LEU A CA 1
ATOM 963 C C . LEU A 1 115 ? 23.121 6.427 -43.079 1.00 96.81 115 LEU A C 1
ATOM 965 O O . LEU A 1 115 ? 23.141 6.426 -44.304 1.00 96.81 115 LEU A O 1
ATOM 969 N N . LYS A 1 116 ? 24.161 6.811 -42.328 1.00 96.75 116 LYS A N 1
ATOM 970 C CA . LYS A 1 116 ? 25.417 7.310 -42.906 1.00 96.75 116 LYS A CA 1
ATOM 971 C C . LYS A 1 116 ? 26.118 6.263 -43.773 1.00 96.75 116 LYS A C 1
ATOM 973 O O . LYS A 1 116 ? 26.481 6.562 -44.901 1.00 96.75 116 LYS A O 1
ATOM 978 N N . GLU A 1 117 ? 26.237 5.026 -43.282 1.00 96.25 117 GLU A N 1
ATOM 979 C CA . GLU A 1 117 ? 26.838 3.917 -44.044 1.00 96.25 117 GLU A CA 1
ATOM 980 C C . GLU A 1 117 ? 26.092 3.661 -45.366 1.00 96.25 117 GLU A C 1
ATOM 982 O O . GLU A 1 117 ? 26.710 3.370 -46.389 1.00 96.25 117 GLU A O 1
ATOM 987 N N . LYS A 1 118 ? 24.758 3.795 -45.366 1.00 96.56 118 LYS A N 1
ATOM 988 C CA . LYS A 1 118 ? 23.944 3.660 -46.577 1.00 96.56 118 LYS A CA 1
ATOM 989 C C . LYS A 1 118 ? 24.149 4.829 -47.547 1.00 96.56 118 LYS A C 1
ATOM 991 O O . LYS A 1 118 ? 24.297 4.583 -48.738 1.00 96.56 118 LYS A O 1
ATOM 996 N N . GLU A 1 119 ? 24.176 6.070 -47.058 1.00 95.75 119 GLU A N 1
ATOM 997 C CA . GLU A 1 119 ? 24.439 7.251 -47.896 1.00 95.75 119 GLU A CA 1
ATOM 998 C C . GLU A 1 119 ? 25.822 7.185 -48.562 1.00 95.75 119 GLU A C 1
ATOM 1000 O O . GLU A 1 119 ? 25.941 7.476 -49.751 1.00 95.75 119 GLU A O 1
ATOM 1005 N N . GLU A 1 120 ? 26.852 6.746 -47.833 1.00 94.94 120 GLU A N 1
ATOM 1006 C CA . GLU A 1 120 ? 28.205 6.549 -48.370 1.00 94.94 120 GLU A CA 1
ATOM 1007 C C . GLU A 1 120 ? 28.250 5.439 -49.434 1.00 94.94 120 GLU A C 1
ATOM 1009 O O . GLU A 1 120 ? 28.868 5.615 -50.487 1.00 94.94 120 GLU A O 1
ATOM 1014 N N . ALA A 1 121 ? 27.561 4.314 -49.207 1.00 94.50 121 ALA A N 1
ATOM 1015 C CA . ALA A 1 121 ? 27.470 3.228 -50.183 1.00 94.50 121 ALA A CA 1
ATOM 1016 C C . ALA A 1 121 ? 26.730 3.653 -51.466 1.00 94.50 121 ALA A C 1
ATOM 1018 O O . ALA A 1 121 ? 27.199 3.373 -52.571 1.00 94.50 121 ALA A O 1
ATOM 1019 N N . ASP A 1 122 ? 25.611 4.371 -51.327 1.00 94.06 122 ASP A N 1
ATOM 1020 C CA . ASP A 1 122 ? 24.841 4.903 -52.456 1.00 94.06 122 ASP A CA 1
ATOM 1021 C C . ASP A 1 122 ? 25.641 5.967 -53.237 1.00 94.06 122 ASP A C 1
ATOM 1023 O O . ASP A 1 122 ? 25.524 6.053 -54.463 1.00 94.06 122 ASP A O 1
ATOM 1027 N N . ALA A 1 123 ? 26.473 6.772 -52.562 1.00 93.69 123 ALA A N 1
ATOM 1028 C CA . ALA A 1 123 ? 27.375 7.728 -53.208 1.00 93.69 123 ALA A CA 1
ATOM 1029 C C . ALA A 1 123 ? 28.478 7.019 -54.009 1.00 93.69 123 ALA A C 1
ATOM 1031 O O . ALA A 1 123 ? 28.678 7.338 -55.181 1.00 93.69 123 ALA A O 1
ATOM 1032 N N . LYS A 1 124 ? 29.125 6.004 -53.422 1.00 92.50 124 LYS A N 1
ATOM 1033 C CA . LYS A 1 124 ? 30.181 5.228 -54.086 1.00 92.50 124 LYS A CA 1
ATOM 1034 C C . LYS A 1 124 ? 29.665 4.468 -55.314 1.00 92.50 124 LYS A C 1
ATOM 1036 O O . LYS A 1 124 ? 30.290 4.504 -56.370 1.00 92.50 124 LYS A O 1
ATOM 1041 N N . ALA A 1 125 ? 28.477 3.865 -55.221 1.00 91.12 125 ALA A N 1
ATOM 1042 C CA . ALA A 1 125 ? 27.839 3.185 -56.351 1.00 91.12 125 ALA A CA 1
ATOM 1043 C C . ALA A 1 125 ? 27.524 4.133 -57.529 1.00 91.12 125 ALA A C 1
ATOM 1045 O O . ALA A 1 125 ? 27.538 3.716 -58.689 1.00 91.12 125 ALA A O 1
ATOM 1046 N N . LYS A 1 126 ? 27.250 5.418 -57.256 1.00 88.81 126 LYS A N 1
ATOM 1047 C CA . LYS A 1 126 ? 27.028 6.435 -58.299 1.00 88.81 126 LYS A CA 1
ATOM 1048 C C . LYS A 1 126 ? 28.312 6.879 -59.000 1.00 88.81 126 LYS A C 1
ATOM 1050 O O . LYS A 1 126 ? 28.223 7.280 -60.160 1.00 88.81 126 LYS A O 1
ATOM 1055 N N . GLU A 1 127 ? 29.463 6.839 -58.330 1.00 82.12 127 GLU A N 1
ATOM 1056 C CA . GLU A 1 127 ? 30.760 7.131 -58.957 1.00 82.12 127 GLU A CA 1
ATOM 1057 C C . GLU A 1 127 ? 31.210 5.976 -59.861 1.00 82.12 127 GLU A C 1
ATOM 1059 O O . GLU A 1 127 ? 31.453 6.196 -61.046 1.00 82.12 127 GLU A O 1
ATOM 1064 N N . GLU A 1 128 ? 31.182 4.733 -59.366 1.00 78.69 128 GLU A N 1
ATOM 1065 C CA . GLU A 1 128 ? 31.581 3.545 -60.145 1.00 78.69 128 GLU A CA 1
ATOM 1066 C C . GLU A 1 128 ? 30.660 3.300 -61.364 1.00 78.69 128 GLU A C 1
ATOM 1068 O O . GLU A 1 128 ? 31.098 2.838 -62.418 1.00 78.69 128 GLU A O 1
ATOM 1073 N N . GLY A 1 129 ? 29.378 3.676 -61.275 1.00 73.69 129 GLY A N 1
ATOM 1074 C CA . GLY A 1 129 ? 28.430 3.592 -62.393 1.00 73.69 129 GLY A CA 1
ATOM 1075 C C . GLY A 1 129 ? 28.626 4.632 -63.510 1.00 73.69 129 GLY A C 1
ATOM 1076 O O . GLY A 1 129 ? 28.037 4.470 -64.582 1.00 73.69 129 GLY A O 1
ATOM 1077 N N . LYS A 1 130 ? 29.415 5.698 -63.291 1.00 64.75 130 LYS A N 1
ATOM 1078 C CA . LYS A 1 130 ? 29.723 6.707 -64.324 1.00 64.75 130 LYS A CA 1
ATOM 1079 C C . LYS A 1 130 ? 30.914 6.309 -65.198 1.00 64.75 130 LYS A C 1
ATOM 1081 O O . LYS A 1 130 ? 30.835 6.500 -66.406 1.00 64.75 130 LYS A O 1
ATOM 1086 N N . GLU A 1 131 ? 31.950 5.690 -64.633 1.00 58.53 131 GLU A N 1
ATOM 1087 C CA . GLU A 1 131 ? 33.138 5.259 -65.395 1.00 58.53 131 GLU A CA 1
ATOM 1088 C C . GLU A 1 131 ? 32.841 4.090 -66.355 1.00 58.53 131 GLU A C 1
ATOM 1090 O O . GLU A 1 131 ? 33.424 3.998 -67.432 1.00 58.53 131 GLU A O 1
ATOM 1095 N N . GLY A 1 132 ? 31.864 3.232 -66.038 1.00 57.78 132 GLY A N 1
ATOM 1096 C CA . GLY A 1 132 ? 31.473 2.111 -66.904 1.00 57.78 132 GLY A CA 1
ATOM 1097 C C . GLY A 1 132 ? 30.713 2.488 -68.187 1.00 57.78 132 GLY A C 1
ATOM 1098 O O . GLY A 1 132 ? 30.506 1.620 -69.033 1.00 57.78 132 GLY A O 1
ATOM 1099 N N . LYS A 1 133 ? 30.277 3.748 -68.352 1.00 56.97 133 LYS A N 1
ATOM 1100 C CA . LYS A 1 133 ? 29.544 4.204 -69.552 1.00 56.97 133 LYS A CA 1
ATOM 1101 C C . LYS A 1 133 ? 30.407 4.926 -70.592 1.00 56.97 133 LYS A C 1
ATOM 1103 O O . LYS A 1 133 ? 29.979 4.992 -71.736 1.00 56.97 133 LYS A O 1
ATOM 1108 N N . GLU A 1 134 ? 31.605 5.399 -70.247 1.00 56.25 134 GLU A N 1
ATOM 1109 C CA . GLU A 1 134 ? 32.519 6.049 -71.211 1.00 56.25 134 GLU A CA 1
ATOM 1110 C C . GLU A 1 134 ? 33.413 5.055 -71.982 1.00 56.25 134 GLU A C 1
ATOM 1112 O O . GLU A 1 134 ? 34.043 5.430 -72.965 1.00 56.25 134 GLU A O 1
ATOM 1117 N N . GLY A 1 135 ? 33.444 3.773 -71.595 1.00 54.38 135 GLY A N 1
ATOM 1118 C CA . GLY A 1 135 ? 34.266 2.739 -72.244 1.00 54.38 135 GLY A CA 1
ATOM 1119 C C . GLY A 1 135 ? 33.578 1.894 -73.327 1.00 54.38 135 GLY A C 1
ATOM 1120 O O . GLY A 1 135 ? 34.198 0.958 -73.821 1.00 54.38 135 GLY A O 1
ATOM 1121 N N . ALA A 1 136 ? 32.313 2.162 -73.672 1.00 56.41 136 ALA A N 1
ATOM 1122 C CA . ALA A 1 136 ? 31.513 1.311 -74.569 1.00 56.41 136 ALA A CA 1
ATOM 1123 C C . ALA A 1 136 ? 31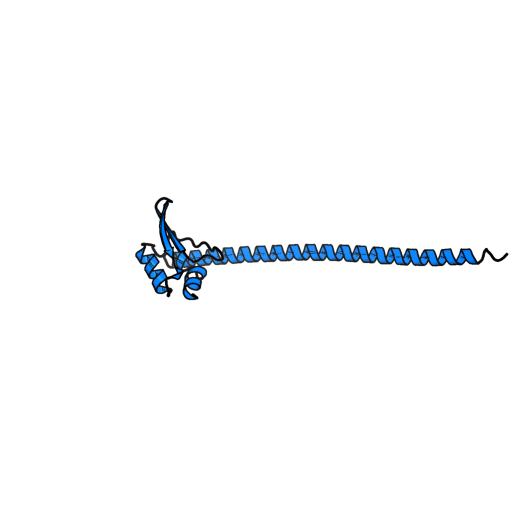.185 1.930 -75.950 1.00 56.41 136 ALA A C 1
ATOM 1125 O O . ALA A 1 136 ? 30.407 1.340 -76.695 1.00 56.41 136 ALA A O 1
ATOM 1126 N N . GLU A 1 137 ? 31.765 3.084 -76.310 1.00 54.75 137 GLU A N 1
ATOM 1127 C CA . GLU A 1 137 ? 31.552 3.766 -77.609 1.00 54.75 137 GLU A CA 1
ATOM 1128 C C . GLU A 1 137 ? 32.819 3.864 -78.493 1.00 54.75 137 GLU A C 1
ATOM 1130 O O . GLU A 1 137 ? 32.983 4.830 -79.240 1.00 54.75 137 GLU A O 1
ATOM 1135 N N . LEU A 1 138 ? 33.714 2.868 -78.456 1.00 50.84 138 LEU A N 1
ATOM 1136 C CA . LEU A 1 138 ? 34.830 2.752 -79.414 1.00 50.84 138 LEU A CA 1
ATOM 1137 C C . LEU A 1 138 ? 34.849 1.399 -80.126 1.00 50.84 138 LEU A C 1
ATOM 1139 O O . LEU A 1 138 ? 34.786 0.363 -79.428 1.00 50.84 138 LEU A O 1
#

Radius of gyration: 34.47 Å; chains: 1; bounding box: 59×29×105 Å

Organism: Cyclophora tenuis (NCBI:txid216820)

InterPro domains:
  IPR014912 Selenoprotein F/M domain [PF08806] (1-63)
  IPR036249 Thioredoxin-like superfamily [SSF52833] (1-71)
  IPR038219 Selenoprotein F/M, thioredoxin-like domain superfamily [G3DSA:3.40.30.50] (1-129)

Secondary structure (DSSP, 8-state):
-HHHHHHHHTTTGGGBTT------TTSPPEEEEEETTEEEEEEEGGG--SHHHHHHHHHHTTPPBPPHHHHHHHHHHHHHHHHHHHHHHHHHHHHHHHHHHHHHHHHHHHHHHHHHHHHHHHHHHHHHHHHTTTTS--

Sequence (138 aa):
MPELKQFLKGYEAEEYRGVEVEYVHGRKAVLSIFHDGELQEEITLSELGTREEMHALMVDKGFQKMSEEEIIAMQVRRRKEDAEEHQRLLEERARRQEEINRGSEERKQKFLKRLKEKEEADAKAKEEGKEGKEGAEL